Protein AF-A0AAW2THN7-F1 (afdb_monomer)

Organism: Sesamum radiatum (NCBI:txid300843)

Secondary structure (DSSP, 8-state):
------EEEE---SSTTSHHHHHHHHHHHHHTT-EEEEEE-TTTGGGGHHHHHH-TTTEEEEE-PPP--TTS--TT-----PPP-----

Structure (mmCIF, N/CA/C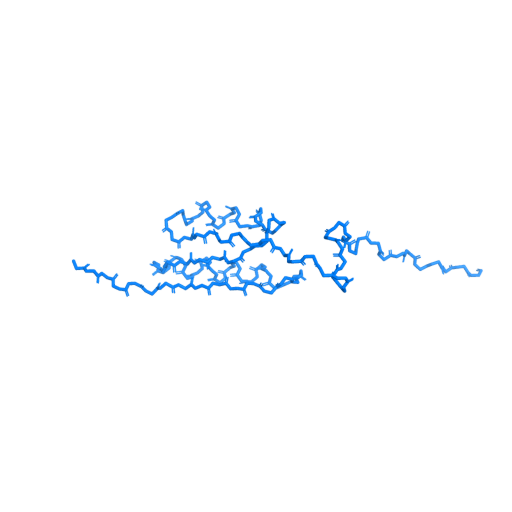/O backbone):
data_AF-A0AAW2THN7-F1
#
_entry.id   AF-A0AAW2THN7-F1
#
loop_
_atom_site.group_PDB
_atom_site.id
_atom_site.type_symbol
_atom_site.label_atom_id
_atom_site.label_alt_id
_atom_site.label_comp_id
_atom_site.label_asym_id
_atom_site.label_entity_id
_atom_site.label_seq_id
_atom_site.pdbx_PDB_ins_code
_atom_site.Cartn_x
_atom_site.Cartn_y
_atom_site.Cartn_z
_atom_site.occupancy
_atom_site.B_iso_or_equiv
_atom_site.auth_seq_id
_atom_site.auth_comp_id
_atom_site.auth_asym_id
_atom_site.auth_atom_id
_atom_site.pdbx_PDB_model_num
ATOM 1 N N . MET A 1 1 ? -17.413 -2.542 22.183 1.00 40.44 1 MET A N 1
ATOM 2 C CA . MET A 1 1 ? -18.075 -2.176 20.917 1.00 40.44 1 MET A CA 1
ATOM 3 C C . MET A 1 1 ? -17.087 -2.504 19.825 1.00 40.44 1 MET A C 1
ATOM 5 O O . MET A 1 1 ? -16.033 -1.886 19.793 1.00 40.44 1 MET A O 1
ATOM 9 N N . SER A 1 2 ? -17.331 -3.562 19.061 1.00 46.88 2 SER A N 1
ATOM 10 C CA . SER A 1 2 ? -16.424 -3.964 17.989 1.00 46.88 2 SER A CA 1
ATOM 11 C C . SER A 1 2 ? -16.572 -2.940 16.871 1.00 46.88 2 SER A C 1
ATOM 13 O O . SER A 1 2 ? -17.539 -3.005 16.115 1.00 46.88 2 SER A O 1
ATOM 15 N N . GLU A 1 3 ? -15.685 -1.946 16.809 1.00 52.84 3 GLU A N 1
ATOM 16 C CA . GLU A 1 3 ? -15.570 -1.153 15.592 1.00 52.84 3 GLU A CA 1
ATOM 17 C C . GLU A 1 3 ? -15.156 -2.116 14.485 1.00 52.84 3 GLU A C 1
ATOM 19 O O . GLU A 1 3 ? -14.035 -2.622 14.458 1.00 52.84 3 GLU A O 1
ATOM 24 N N . SER A 1 4 ? -16.093 -2.418 13.589 1.00 62.78 4 SER A N 1
ATOM 25 C CA . SER A 1 4 ? -15.795 -3.056 12.313 1.00 62.78 4 SER A CA 1
ATOM 26 C C . SER A 1 4 ? -15.075 -2.027 11.438 1.00 62.78 4 SER A C 1
ATOM 28 O O . SER A 1 4 ? -15.640 -1.518 10.472 1.00 62.78 4 SER A O 1
ATOM 30 N N . GLY A 1 5 ? -13.855 -1.657 11.832 1.00 75.19 5 GLY A N 1
ATOM 31 C CA . GLY A 1 5 ? -12.992 -0.760 11.078 1.00 75.19 5 GLY A CA 1
ATOM 32 C C . GLY A 1 5 ? -12.702 -1.359 9.705 1.00 75.19 5 GLY A C 1
ATOM 33 O O . GLY A 1 5 ? -12.504 -2.569 9.570 1.00 75.19 5 GLY A O 1
ATOM 34 N N . ALA A 1 6 ? -12.717 -0.527 8.665 1.00 86.81 6 ALA A N 1
ATOM 35 C CA . ALA A 1 6 ? -12.410 -0.992 7.322 1.00 86.81 6 ALA A CA 1
ATOM 36 C C . ALA A 1 6 ? -10.943 -1.446 7.249 1.00 86.81 6 ALA A C 1
ATOM 38 O O . ALA A 1 6 ? -10.029 -0.699 7.608 1.00 86.81 6 ALA A O 1
ATOM 39 N N . HIS A 1 7 ? -10.737 -2.674 6.771 1.00 91.31 7 HIS A N 1
ATOM 40 C CA . HIS A 1 7 ? -9.418 -3.255 6.557 1.00 91.31 7 HIS A CA 1
ATOM 41 C C . HIS A 1 7 ? -9.114 -3.319 5.059 1.00 91.31 7 HIS A C 1
ATOM 43 O O . HIS A 1 7 ? -9.841 -3.956 4.296 1.00 91.31 7 HIS A O 1
ATOM 49 N N . ILE A 1 8 ? -8.037 -2.665 4.630 1.00 93.19 8 ILE A N 1
ATOM 50 C CA . ILE A 1 8 ? -7.709 -2.483 3.212 1.00 93.19 8 ILE A CA 1
ATOM 51 C C . ILE A 1 8 ? -6.503 -3.344 2.843 1.00 93.19 8 ILE A C 1
ATOM 53 O O . ILE A 1 8 ? -5.458 -3.267 3.482 1.00 93.19 8 ILE A O 1
ATOM 57 N N . LEU A 1 9 ? -6.624 -4.140 1.780 1.00 93.19 9 LEU A N 1
ATOM 58 C CA . LEU A 1 9 ? -5.492 -4.827 1.159 1.00 93.19 9 LEU A CA 1
ATOM 59 C C . LEU A 1 9 ? -5.000 -4.016 -0.042 1.00 93.19 9 LEU A C 1
ATOM 61 O O . LEU A 1 9 ? -5.760 -3.748 -0.970 1.00 93.19 9 LEU A O 1
ATOM 65 N N . ILE A 1 10 ? -3.722 -3.657 -0.038 1.00 91.25 10 ILE A N 1
ATOM 66 C CA . ILE A 1 10 ? -3.067 -2.921 -1.115 1.00 91.25 10 ILE A CA 1
ATOM 67 C C . ILE A 1 10 ? -2.167 -3.879 -1.891 1.00 91.25 10 ILE A C 1
ATOM 69 O O . ILE A 1 10 ? -1.249 -4.475 -1.328 1.00 91.25 10 ILE A O 1
ATOM 73 N N . PHE A 1 11 ? -2.424 -4.003 -3.194 1.00 87.88 11 PHE A N 1
ATOM 74 C CA . PHE A 1 11 ? -1.637 -4.817 -4.118 1.00 87.88 11 PHE A CA 1
ATOM 75 C C . PHE A 1 11 ? -0.868 -3.914 -5.099 1.00 87.88 11 PHE A C 1
ATOM 77 O O . PHE A 1 11 ? -1.427 -3.479 -6.108 1.00 87.88 11 PHE A O 1
ATOM 84 N N . PRO A 1 12 ? 0.399 -3.582 -4.806 1.00 80.06 12 PRO A N 1
ATOM 85 C CA . PRO A 1 12 ? 1.236 -2.818 -5.714 1.00 80.06 12 PRO A CA 1
ATOM 86 C C . PRO A 1 12 ? 1.567 -3.581 -7.000 1.00 80.06 12 PRO A C 1
ATOM 88 O O . PRO A 1 12 ? 2.010 -4.729 -6.957 1.00 80.06 12 PRO A O 1
ATOM 91 N N . TYR A 1 13 ? 1.471 -2.902 -8.147 1.00 75.25 13 TYR A N 1
ATOM 92 C CA . TYR A 1 13 ? 2.026 -3.421 -9.397 1.00 75.25 13 TYR A CA 1
ATOM 93 C C . TYR A 1 13 ? 3.568 -3.368 -9.366 1.00 75.25 13 TYR A C 1
ATOM 95 O O . TYR A 1 13 ? 4.124 -2.306 -9.071 1.00 75.25 13 TYR A O 1
ATOM 103 N N . PRO A 1 14 ? 4.286 -4.466 -9.676 1.00 64.94 14 PRO A N 1
ATOM 104 C CA . PRO A 1 14 ? 5.740 -4.554 -9.550 1.00 64.94 14 PRO A CA 1
ATOM 105 C C . PRO A 1 14 ? 6.476 -3.856 -10.711 1.00 64.94 14 PRO A C 1
ATOM 107 O O . PRO A 1 14 ? 7.279 -4.469 -11.407 1.00 64.94 14 PRO A O 1
ATOM 110 N N . ALA A 1 15 ? 6.225 -2.561 -10.916 1.00 66.75 15 ALA A N 1
ATOM 111 C CA . ALA A 1 15 ? 6.986 -1.713 -11.828 1.00 66.75 15 ALA A CA 1
ATOM 112 C C . ALA A 1 15 ? 7.489 -0.450 -11.119 1.00 66.75 15 ALA A C 1
ATOM 114 O O . ALA A 1 15 ? 6.804 0.166 -10.295 1.00 66.75 15 ALA A O 1
ATOM 115 N N . GLN A 1 16 ? 8.723 -0.076 -11.448 1.00 57.78 16 GLN A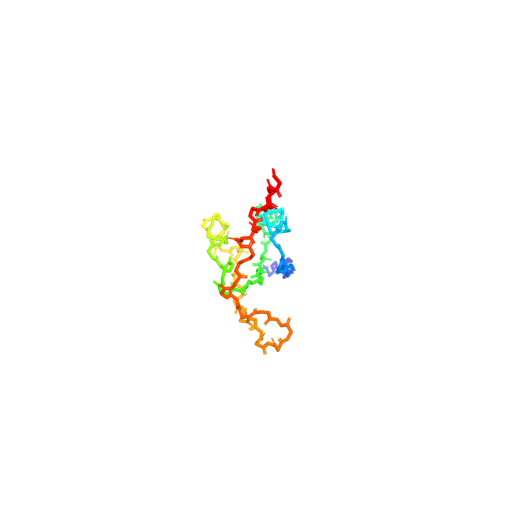 N 1
ATOM 116 C CA . GLN A 1 16 ? 9.430 1.049 -10.853 1.00 57.78 16 GLN A CA 1
ATOM 117 C C . GLN A 1 16 ? 8.799 2.358 -11.362 1.00 57.78 16 GLN A C 1
ATOM 119 O O . GLN A 1 16 ? 8.922 2.697 -12.532 1.00 57.78 16 GLN A O 1
ATOM 124 N N . GLY A 1 17 ? 8.050 3.045 -10.496 1.00 66.69 17 GLY A N 1
ATOM 125 C CA . GLY A 1 17 ? 7.319 4.281 -10.824 1.00 66.69 17 GLY A CA 1
ATOM 126 C C . GLY A 1 17 ? 5.949 4.387 -10.146 1.00 66.69 17 GLY A C 1
ATOM 127 O O . GLY A 1 17 ? 5.541 5.474 -9.756 1.00 66.69 17 GLY A O 1
ATOM 128 N N . HIS A 1 18 ? 5.278 3.258 -9.899 1.00 65.06 18 HIS A N 1
ATOM 129 C CA . HIS A 1 18 ? 3.950 3.238 -9.261 1.00 65.06 18 HIS A CA 1
ATOM 130 C C . HIS A 1 18 ? 3.990 3.027 -7.741 1.00 65.06 18 HIS A C 1
ATOM 132 O O . HIS A 1 18 ? 2.969 3.166 -7.073 1.00 65.06 18 HIS A O 1
ATOM 138 N N . MET A 1 19 ? 5.157 2.687 -7.184 1.00 72.81 19 MET A N 1
ATOM 139 C CA . MET A 1 19 ? 5.297 2.366 -5.758 1.00 72.81 19 MET A CA 1
ATOM 140 C C . MET A 1 19 ? 5.214 3.593 -4.869 1.00 72.81 19 MET A C 1
ATOM 142 O O . MET A 1 19 ? 4.392 3.618 -3.967 1.00 72.81 19 MET A O 1
ATOM 146 N N . ILE A 1 20 ? 6.011 4.623 -5.145 1.00 80.75 20 ILE A N 1
ATOM 147 C CA . ILE A 1 20 ? 6.074 5.837 -4.320 1.00 80.75 20 ILE A CA 1
ATOM 148 C C . ILE A 1 20 ? 4.686 6.478 -4.109 1.00 80.75 20 ILE A C 1
ATOM 150 O O . ILE A 1 20 ? 4.288 6.599 -2.953 1.00 80.75 20 ILE A O 1
ATOM 154 N N . PRO A 1 21 ? 3.889 6.785 -5.157 1.00 84.44 21 PRO A N 1
ATOM 155 C CA . PRO A 1 21 ? 2.572 7.396 -4.949 1.00 84.44 21 PRO A CA 1
ATOM 156 C C . PRO A 1 21 ? 1.602 6.484 -4.184 1.00 84.44 21 PRO A C 1
ATOM 158 O O . PRO A 1 21 ? 0.735 6.965 -3.455 1.00 84.44 21 PRO A O 1
ATOM 161 N N . LEU A 1 22 ? 1.749 5.161 -4.309 1.00 86.50 22 LEU A N 1
ATOM 162 C CA . LEU A 1 22 ? 0.947 4.209 -3.546 1.00 86.50 22 LEU A CA 1
ATOM 163 C C . LEU A 1 22 ? 1.323 4.212 -2.059 1.00 86.50 22 LEU A C 1
ATOM 165 O O . LEU A 1 22 ? 0.442 4.086 -1.210 1.00 86.50 22 LEU A O 1
ATOM 169 N N . LEU A 1 23 ? 2.607 4.373 -1.731 1.00 86.75 23 LEU A N 1
ATOM 170 C CA . LEU A 1 23 ? 3.063 4.500 -0.347 1.00 86.75 23 LEU A CA 1
ATOM 171 C C . LEU A 1 23 ? 2.534 5.791 0.292 1.00 86.75 23 LEU A C 1
ATOM 173 O O . LEU A 1 23 ? 2.024 5.743 1.411 1.00 86.75 23 LEU A O 1
ATOM 177 N N . ASP A 1 24 ? 2.549 6.906 -0.440 1.00 89.19 24 ASP A N 1
ATOM 178 C CA . ASP A 1 24 ? 1.979 8.177 0.028 1.00 89.19 24 ASP A CA 1
ATOM 179 C C . ASP A 1 24 ? 0.466 8.069 0.257 1.00 89.19 24 ASP A C 1
ATOM 181 O O . ASP A 1 24 ? -0.061 8.508 1.281 1.00 89.19 24 ASP A O 1
ATOM 185 N N . PHE A 1 25 ? -0.249 7.412 -0.659 1.00 90.62 25 PHE A N 1
ATOM 186 C CA . PHE A 1 25 ? -1.670 7.124 -0.482 1.00 90.62 25 PHE A CA 1
ATOM 187 C C . PHE A 1 25 ? -1.925 6.247 0.752 1.00 90.62 25 PHE A C 1
ATOM 189 O O . PHE A 1 25 ? -2.823 6.522 1.548 1.00 90.62 25 PHE A O 1
ATOM 196 N N . THR A 1 26 ? -1.094 5.226 0.956 1.00 90.81 26 THR A N 1
ATOM 197 C CA . THR A 1 26 ? -1.193 4.329 2.111 1.00 90.81 26 THR A CA 1
ATOM 198 C C . THR A 1 26 ? -0.965 5.071 3.428 1.00 90.81 26 THR A C 1
ATOM 200 O O . THR A 1 26 ? -1.694 4.843 4.392 1.00 90.81 26 THR A O 1
ATOM 203 N N . HIS A 1 27 ? -0.007 6.002 3.460 1.00 91.62 27 HIS A N 1
ATOM 204 C CA . HIS A 1 27 ? 0.230 6.879 4.607 1.00 91.62 27 HIS A CA 1
ATOM 205 C C . HIS A 1 27 ? -1.036 7.668 4.970 1.00 91.62 27 HIS A C 1
ATOM 207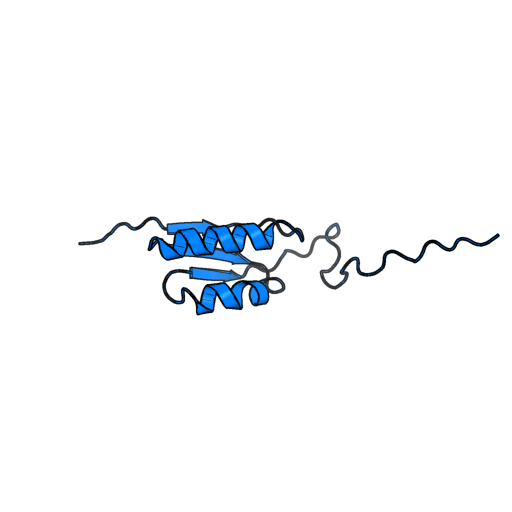 O O . HIS A 1 27 ? -1.449 7.672 6.127 1.00 91.62 27 HIS A O 1
ATOM 213 N N . GLN A 1 28 ? -1.685 8.288 3.980 1.00 93.38 28 GLN A N 1
ATOM 214 C CA . GLN A 1 28 ? -2.900 9.082 4.193 1.00 93.38 28 GLN A CA 1
ATOM 215 C C . GLN A 1 28 ? -4.078 8.243 4.707 1.00 93.38 28 GLN A C 1
ATOM 217 O O . GLN A 1 28 ? -4.867 8.720 5.521 1.00 93.38 28 GLN A O 1
ATOM 222 N N . LEU A 1 29 ? -4.207 6.994 4.253 1.00 91.75 29 LEU A N 1
ATOM 223 C CA . LEU A 1 29 ? -5.234 6.078 4.751 1.00 91.75 29 LEU A CA 1
ATOM 224 C C . LEU A 1 29 ? -4.961 5.648 6.198 1.00 91.75 29 LEU A C 1
ATOM 226 O O . LEU A 1 29 ? -5.876 5.667 7.022 1.00 91.75 29 LEU A O 1
ATOM 230 N N . ALA A 1 30 ? -3.712 5.308 6.521 1.00 90.75 30 ALA A N 1
ATOM 231 C CA . ALA A 1 30 ? -3.323 4.909 7.871 1.00 90.75 30 ALA A CA 1
ATOM 232 C C . ALA A 1 30 ? -3.495 6.061 8.876 1.00 90.75 30 ALA A C 1
ATOM 234 O O . ALA A 1 30 ? -4.008 5.846 9.973 1.00 90.75 30 ALA A O 1
ATOM 235 N N . ALA A 1 31 ? -3.186 7.297 8.469 1.00 90.62 31 ALA A N 1
ATOM 236 C CA . ALA A 1 31 ? -3.395 8.499 9.278 1.00 90.62 31 ALA A CA 1
ATOM 237 C C . ALA A 1 31 ? -4.875 8.756 9.629 1.00 90.62 31 ALA A C 1
ATOM 239 O O . ALA A 1 31 ? -5.171 9.452 10.598 1.00 90.62 31 ALA A O 1
ATOM 240 N N . ARG A 1 32 ? -5.820 8.179 8.873 1.00 90.25 32 ARG A N 1
ATOM 241 C CA . ARG A 1 32 ? -7.266 8.237 9.154 1.00 90.25 32 ARG A CA 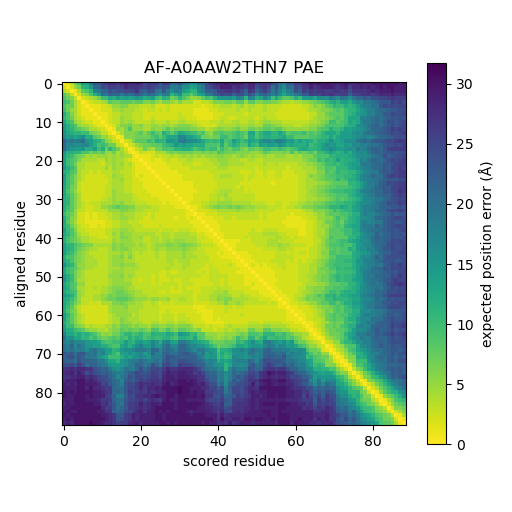1
ATOM 242 C C . ARG A 1 32 ? -7.756 7.109 10.070 1.00 90.25 32 ARG A C 1
ATOM 244 O O . ARG A 1 32 ? -8.959 6.978 10.265 1.00 90.25 32 ARG A O 1
ATOM 251 N N . GLY A 1 33 ? -6.848 6.297 10.615 1.00 88.19 33 GLY A N 1
ATOM 252 C CA . GLY A 1 33 ? -7.173 5.203 11.533 1.00 88.19 33 GLY A CA 1
ATOM 253 C C . GLY A 1 33 ? -7.577 3.896 10.848 1.00 88.19 33 GLY A C 1
ATOM 254 O O . GLY A 1 33 ? -8.105 3.004 11.505 1.00 88.19 33 GLY A O 1
ATOM 255 N N . LEU A 1 34 ? -7.340 3.758 9.540 1.00 91.00 34 LEU A N 1
ATOM 256 C CA . LEU A 1 34 ? -7.645 2.528 8.808 1.00 91.00 34 LEU A CA 1
ATOM 257 C C . LEU A 1 34 ? -6.549 1.481 9.004 1.00 91.00 34 LEU A C 1
ATOM 259 O O . LEU A 1 34 ? -5.361 1.806 9.035 1.00 91.00 34 LEU A O 1
ATOM 263 N N . THR A 1 35 ? -6.948 0.212 9.083 1.00 92.69 35 THR A N 1
ATOM 264 C CA . THR A 1 35 ? -6.003 -0.909 9.101 1.00 92.69 35 THR A CA 1
ATOM 265 C C . THR A 1 35 ? -5.709 -1.353 7.675 1.00 92.69 35 THR A C 1
ATOM 267 O O . THR A 1 35 ? -6.612 -1.492 6.850 1.00 92.69 35 THR A O 1
ATOM 270 N N . ILE A 1 36 ? -4.435 -1.551 7.362 1.00 94.44 36 ILE A N 1
ATOM 271 C CA . ILE A 1 36 ? -3.961 -1.761 6.002 1.00 94.44 36 ILE A CA 1
ATOM 272 C C . ILE A 1 36 ? -2.978 -2.921 5.978 1.00 94.44 36 ILE A C 1
ATOM 274 O O . ILE A 1 36 ? -2.051 -2.996 6.782 1.00 94.44 36 ILE A O 1
ATOM 278 N N . THR A 1 37 ? -3.140 -3.800 4.997 1.00 94.25 37 THR A N 1
ATOM 279 C CA . THR A 1 37 ? -2.131 -4.786 4.625 1.00 94.25 37 THR A CA 1
ATOM 280 C C . THR A 1 37 ? -1.557 -4.431 3.262 1.00 94.25 37 THR A C 1
ATOM 282 O O . THR A 1 37 ? -2.310 -4.259 2.308 1.00 94.25 37 THR A O 1
ATOM 285 N N . ILE A 1 38 ? -0.234 -4.323 3.147 1.00 92.12 38 ILE A N 1
ATOM 286 C CA . ILE A 1 38 ? 0.438 -4.030 1.874 1.00 92.12 38 ILE A CA 1
ATOM 287 C C . ILE A 1 38 ? 1.133 -5.293 1.394 1.00 92.12 38 ILE A C 1
ATOM 289 O O . ILE A 1 38 ? 2.021 -5.811 2.074 1.00 92.12 38 ILE A O 1
ATOM 293 N N . LEU A 1 39 ? 0.764 -5.770 0.209 1.00 90.81 39 LEU A N 1
ATOM 294 C CA . LEU A 1 39 ? 1.474 -6.869 -0.417 1.00 90.81 39 LEU A CA 1
ATOM 295 C C . LEU A 1 39 ? 2.814 -6.388 -0.968 1.00 90.81 39 LEU A C 1
ATOM 297 O O . LEU A 1 39 ? 2.859 -5.417 -1.709 1.00 90.81 39 LEU A O 1
ATOM 301 N N . VAL A 1 40 ? 3.907 -7.083 -0.671 1.00 88.56 40 VAL A N 1
ATOM 302 C CA . VAL A 1 40 ? 5.219 -6.774 -1.250 1.00 88.56 40 VAL A CA 1
ATOM 303 C C . VAL A 1 40 ? 6.016 -8.024 -1.564 1.00 88.56 40 VAL A C 1
ATOM 305 O O . VAL A 1 40 ? 5.838 -9.079 -0.962 1.00 88.56 40 VAL A O 1
ATOM 308 N N . THR A 1 41 ? 6.950 -7.893 -2.499 1.00 86.62 41 THR A N 1
ATOM 309 C CA . THR A 1 41 ? 7.986 -8.905 -2.710 1.00 86.62 41 THR A CA 1
ATOM 310 C C . THR A 1 41 ? 9.135 -8.698 -1.717 1.00 86.62 41 THR A C 1
ATOM 312 O O . THR A 1 41 ? 9.356 -7.567 -1.271 1.00 86.62 41 THR A O 1
ATOM 315 N N . PRO A 1 42 ? 9.941 -9.736 -1.413 1.00 85.38 42 PRO A N 1
ATOM 316 C CA . PRO A 1 42 ? 11.104 -9.598 -0.530 1.00 85.38 42 PRO A CA 1
ATOM 317 C C . PRO A 1 42 ? 12.071 -8.478 -0.944 1.00 85.38 42 PRO A C 1
ATOM 319 O O . PRO A 1 42 ? 12.696 -7.850 -0.098 1.00 85.38 42 PRO A O 1
ATOM 322 N N . LYS A 1 43 ? 12.166 -8.189 -2.249 1.00 82.69 43 LYS A N 1
ATOM 323 C CA . LYS A 1 43 ? 13.025 -7.127 -2.795 1.00 82.69 43 LYS A CA 1
ATOM 324 C C . LYS A 1 43 ? 12.505 -5.720 -2.533 1.00 82.69 43 LYS A C 1
ATOM 326 O O . LYS A 1 43 ? 13.302 -4.803 -2.381 1.00 82.69 43 LYS A O 1
ATOM 331 N N . ASN A 1 44 ? 11.186 -5.561 -2.480 1.00 82.25 44 ASN A N 1
ATOM 332 C CA . ASN A 1 44 ? 10.538 -4.267 -2.291 1.00 82.25 44 ASN A CA 1
ATOM 333 C C . ASN A 1 44 ? 10.218 -3.992 -0.816 1.00 82.25 44 ASN A C 1
ATOM 335 O O . ASN A 1 44 ? 9.883 -2.863 -0.474 1.00 82.25 44 ASN A O 1
ATOM 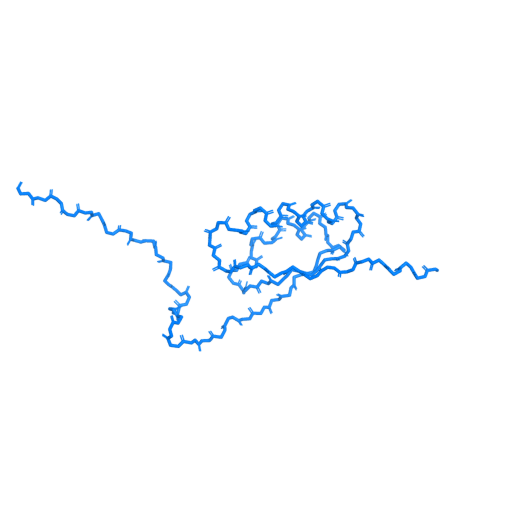339 N N . LEU A 1 45 ? 10.354 -4.991 0.065 1.00 86.56 45 LEU A N 1
ATOM 340 C CA . LEU A 1 45 ? 10.115 -4.854 1.501 1.00 86.56 45 LEU A CA 1
ATOM 341 C C . LEU A 1 45 ? 10.889 -3.686 2.152 1.00 86.56 45 LEU A C 1
ATOM 343 O O . LEU A 1 45 ? 10.261 -2.944 2.908 1.00 86.56 45 LEU A O 1
ATOM 347 N N . PRO A 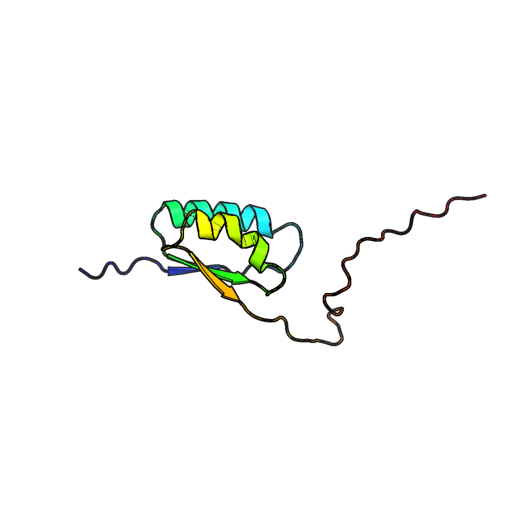1 46 ? 12.181 -3.430 1.843 1.00 88.88 46 PRO A N 1
ATOM 348 C CA . PRO A 1 46 ? 12.905 -2.300 2.432 1.00 88.88 46 PRO A CA 1
ATOM 349 C C . PRO A 1 46 ? 12.279 -0.930 2.131 1.00 88.88 46 PRO A C 1
ATOM 351 O O . PRO A 1 46 ? 12.435 -0.007 2.930 1.00 88.88 46 PRO A O 1
ATOM 354 N N . LEU A 1 47 ? 11.527 -0.798 1.029 1.00 85.62 47 LEU A N 1
ATOM 355 C CA . LEU A 1 47 ? 10.831 0.443 0.668 1.00 85.62 47 LEU A CA 1
ATOM 356 C C . LEU A 1 47 ? 9.688 0.778 1.636 1.00 85.62 47 LEU A C 1
ATOM 358 O O . LEU A 1 47 ? 9.320 1.942 1.756 1.00 85.62 47 LEU A O 1
ATOM 362 N N . LEU A 1 48 ? 9.140 -0.215 2.346 1.00 87.94 48 LEU A N 1
ATOM 363 C CA . LEU A 1 48 ? 8.074 -0.001 3.327 1.00 87.94 48 LEU A CA 1
ATOM 364 C C . LEU A 1 48 ? 8.581 0.485 4.687 1.00 87.94 48 LEU A C 1
ATOM 366 O O . LEU A 1 48 ? 7.770 0.920 5.502 1.00 87.94 48 LEU A O 1
ATOM 370 N N . SER A 1 49 ? 9.890 0.433 4.951 1.00 89.62 49 SER A N 1
ATOM 371 C CA . SER A 1 49 ? 10.462 0.762 6.268 1.00 89.62 49 SER A CA 1
ATOM 372 C C . SER A 1 49 ? 9.979 2.109 6.840 1.00 89.62 49 SER A C 1
ATOM 374 O O . SER A 1 49 ? 9.595 2.141 8.011 1.00 89.62 49 SER A O 1
ATOM 376 N N . PRO A 1 50 ? 9.908 3.209 6.055 1.00 89.81 50 PRO A N 1
ATOM 377 C CA . PRO A 1 50 ? 9.408 4.492 6.557 1.00 89.81 50 PRO A CA 1
ATOM 378 C C . PRO A 1 50 ? 7.931 4.440 6.976 1.00 89.81 50 PRO A C 1
ATOM 380 O O . PRO A 1 50 ? 7.544 5.007 7.998 1.00 89.81 50 PRO A O 1
ATOM 383 N N . LEU A 1 51 ? 7.101 3.725 6.211 1.00 88.44 51 LEU A N 1
ATOM 384 C CA . LEU A 1 51 ? 5.671 3.569 6.484 1.00 88.44 51 LEU A CA 1
ATOM 385 C C . LEU A 1 51 ? 5.414 2.740 7.739 1.00 88.44 51 LEU A C 1
ATOM 387 O O . LEU A 1 51 ? 4.595 3.133 8.565 1.00 88.44 51 LEU A O 1
ATOM 391 N N . LEU A 1 52 ? 6.131 1.625 7.886 1.00 90.88 52 LEU A N 1
ATOM 392 C CA . LEU A 1 52 ? 6.015 0.742 9.048 1.00 90.88 52 LEU A CA 1
ATOM 393 C C . LEU A 1 52 ? 6.475 1.437 10.334 1.00 90.88 52 LEU A C 1
ATOM 395 O O . LEU A 1 52 ? 5.863 1.250 11.378 1.00 90.88 52 LEU A O 1
ATOM 399 N N . SER A 1 53 ? 7.510 2.277 10.245 1.00 91.75 53 SER A N 1
ATOM 400 C CA . SER A 1 53 ? 7.973 3.098 11.370 1.00 91.75 53 SER A CA 1
ATOM 401 C C . SER A 1 53 ? 6.935 4.148 11.783 1.00 91.75 53 SER A C 1
ATOM 403 O O . SER A 1 53 ? 6.723 4.389 12.969 1.00 91.75 53 SER A O 1
ATOM 405 N N . THR A 1 54 ? 6.243 4.745 10.808 1.00 92.56 54 THR A N 1
ATOM 406 C CA . THR A 1 54 ? 5.246 5.796 11.065 1.00 92.56 54 THR A CA 1
ATOM 407 C C . THR A 1 54 ? 3.925 5.231 11.602 1.00 92.56 54 THR A C 1
ATOM 409 O O . THR A 1 54 ? 3.273 5.869 12.424 1.00 92.56 54 THR A O 1
ATOM 412 N N . HIS A 1 55 ? 3.522 4.036 11.159 1.00 91.56 55 HIS A N 1
ATOM 413 C CA . HIS A 1 55 ? 2.226 3.433 11.489 1.00 91.56 55 HIS A CA 1
ATOM 414 C C . HIS A 1 55 ? 2.353 1.959 11.928 1.00 91.56 55 HIS A C 1
ATOM 416 O O . HIS A 1 55 ? 1.809 1.068 11.264 1.00 91.56 55 HIS A O 1
ATOM 422 N N . PRO A 1 56 ? 3.018 1.673 13.063 1.00 88.12 56 PRO A N 1
ATOM 423 C CA . PRO A 1 56 ? 3.369 0.308 13.472 1.00 88.12 56 PRO A CA 1
ATOM 424 C C . PRO A 1 56 ? 2.164 -0.587 13.794 1.00 88.12 56 PRO A C 1
ATOM 426 O O . PRO A 1 56 ? 2.268 -1.808 13.722 1.00 88.12 56 PRO A O 1
ATOM 429 N N . HIS A 1 57 ? 1.020 0.001 14.153 1.00 88.19 57 HIS A N 1
ATOM 430 C CA . HIS A 1 57 ? -0.192 -0.738 14.531 1.00 88.19 57 HIS A CA 1
ATOM 431 C C . HIS A 1 57 ? -1.270 -0.753 13.443 1.00 88.19 57 HIS A C 1
ATOM 433 O O . HIS A 1 57 ? -2.228 -1.516 13.542 1.00 88.19 57 HIS A O 1
ATOM 439 N N . SER A 1 58 ? -1.121 0.076 12.408 1.00 90.25 58 SER A N 1
ATOM 440 C CA . SER A 1 58 ? -2.121 0.222 11.345 1.00 90.25 58 SER A CA 1
ATOM 441 C C . SER A 1 58 ? -1.690 -0.440 10.044 1.00 90.25 58 SER A C 1
ATOM 443 O O . SER A 1 58 ? -2.555 -0.779 9.245 1.00 90.25 58 SER A O 1
ATOM 445 N N . ILE A 1 59 ? -0.386 -0.639 9.813 1.00 93.25 59 ILE A N 1
ATOM 446 C CA . ILE A 1 59 ? 0.136 -1.180 8.554 1.00 93.25 59 ILE A CA 1
ATOM 447 C C . ILE A 1 59 ? 0.863 -2.500 8.796 1.00 93.25 59 ILE A C 1
ATOM 449 O O . ILE A 1 59 ? 1.838 -2.558 9.538 1.00 93.25 59 ILE A O 1
ATOM 453 N N . THR A 1 60 ? 0.429 -3.548 8.095 1.00 94.25 60 THR A N 1
ATOM 454 C CA . THR A 1 60 ? 1.063 -4.872 8.117 1.00 94.25 60 THR A CA 1
ATOM 455 C C . THR A 1 60 ? 1.594 -5.236 6.725 1.00 94.25 60 THR A C 1
ATOM 457 O O . THR A 1 60 ? 0.842 -5.193 5.750 1.00 94.25 60 THR A O 1
ATOM 460 N N . PRO A 1 61 ? 2.878 -5.600 6.5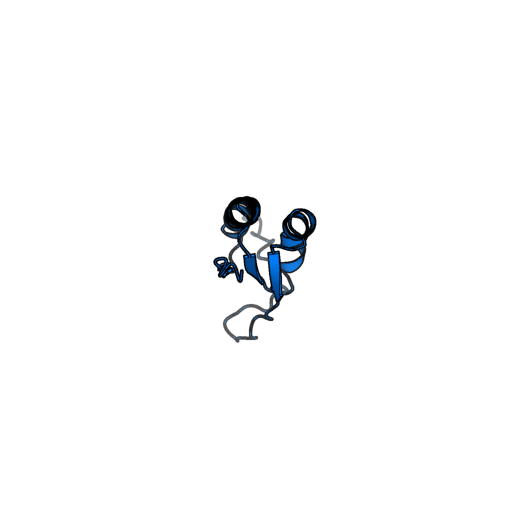69 1.00 92.88 61 PRO A N 1
ATOM 461 C CA . PRO A 1 61 ? 3.392 -6.073 5.291 1.00 92.88 61 PRO A CA 1
ATOM 462 C C . PRO A 1 61 ? 3.048 -7.556 5.089 1.00 92.88 61 PRO A C 1
ATOM 464 O O . PRO A 1 61 ? 3.290 -8.385 5.964 1.00 92.88 61 PRO A O 1
ATOM 467 N N . LEU A 1 62 ? 2.545 -7.907 3.907 1.00 93.31 62 LEU A N 1
ATOM 468 C CA . LEU A 1 62 ? 2.369 -9.291 3.471 1.00 93.31 62 LEU A CA 1
ATOM 469 C C . LEU A 1 62 ? 3.411 -9.608 2.398 1.00 93.31 62 LEU A C 1
ATOM 471 O O . LEU A 1 62 ? 3.314 -9.155 1.257 1.00 93.31 62 LEU A O 1
ATOM 475 N N . VAL A 1 63 ? 4.436 -10.369 2.781 1.00 91.19 63 VAL A N 1
ATOM 476 C CA . VAL A 1 63 ? 5.556 -10.698 1.894 1.00 91.19 63 VAL A CA 1
ATOM 477 C C . VAL A 1 63 ? 5.220 -11.937 1.072 1.00 91.19 63 VAL A C 1
ATOM 479 O O . VAL A 1 63 ? 5.103 -13.029 1.624 1.00 91.19 63 VAL A O 1
ATOM 482 N N . LEU A 1 64 ? 5.116 -11.782 -0.249 1.00 87.44 64 LEU A N 1
ATOM 483 C CA . LEU A 1 64 ? 4.946 -12.898 -1.179 1.00 87.44 64 LEU A CA 1
ATOM 484 C C . LEU A 1 64 ? 6.131 -12.991 -2.151 1.00 87.44 64 LEU A C 1
ATOM 486 O O . LEU A 1 64 ? 6.451 -12.014 -2.838 1.00 87.44 64 LEU A O 1
ATOM 490 N N . PRO A 1 65 ? 6.807 -14.151 -2.233 1.00 81.50 65 PRO A N 1
ATOM 491 C CA . PRO A 1 65 ? 7.832 -14.374 -3.240 1.00 81.50 65 PRO A CA 1
ATOM 492 C C . PRO A 1 65 ? 7.198 -14.430 -4.635 1.00 81.50 65 PRO A C 1
ATOM 494 O O . PRO A 1 65 ? 6.147 -15.038 -4.833 1.00 81.50 65 PRO A O 1
ATOM 497 N N . LEU A 1 66 ? 7.846 -13.793 -5.613 1.00 75.12 66 LEU A N 1
ATOM 498 C CA . LEU A 1 66 ? 7.412 -13.861 -7.007 1.00 75.12 66 LEU A CA 1
ATOM 499 C C . LEU A 1 66 ? 7.687 -15.276 -7.556 1.00 75.12 66 LEU A C 1
ATOM 501 O O . LEU A 1 66 ? 8.795 -15.781 -7.344 1.00 75.12 66 LEU A O 1
ATOM 505 N N . PRO A 1 67 ? 6.735 -15.917 -8.259 1.00 74.12 67 PRO A N 1
ATOM 506 C CA . PRO A 1 67 ? 6.968 -17.223 -8.861 1.00 74.12 67 PRO A CA 1
ATOM 507 C C . PRO A 1 67 ? 8.064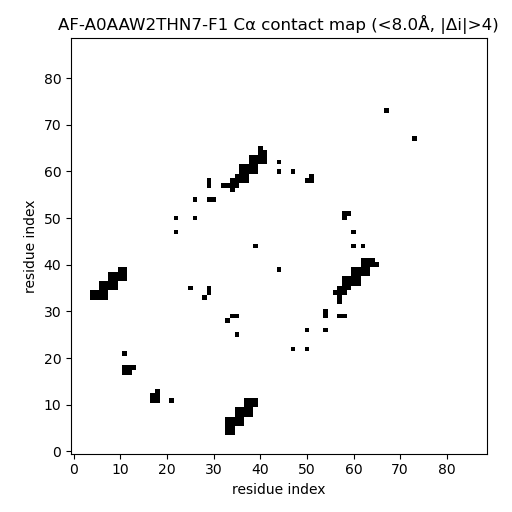 -17.135 -9.928 1.00 74.12 67 PRO A C 1
ATOM 509 O O . PRO A 1 67 ? 8.102 -16.202 -10.731 1.00 74.12 67 PRO A O 1
ATOM 512 N N . SER A 1 68 ? 8.969 -18.113 -9.938 1.00 63.50 68 SER A N 1
ATOM 513 C CA . SER A 1 68 ? 9.955 -18.261 -11.009 1.00 63.50 68 SER A CA 1
ATOM 514 C C . SER A 1 68 ? 9.231 -18.704 -12.280 1.00 63.50 68 SER A C 1
ATOM 516 O O . SER A 1 68 ? 8.709 -19.814 -12.330 1.00 63.50 68 SER A O 1
ATOM 518 N N . HIS A 1 69 ? 9.171 -17.834 -13.288 1.00 66.38 69 HIS A N 1
ATOM 519 C CA . HIS A 1 69 ? 8.567 -18.1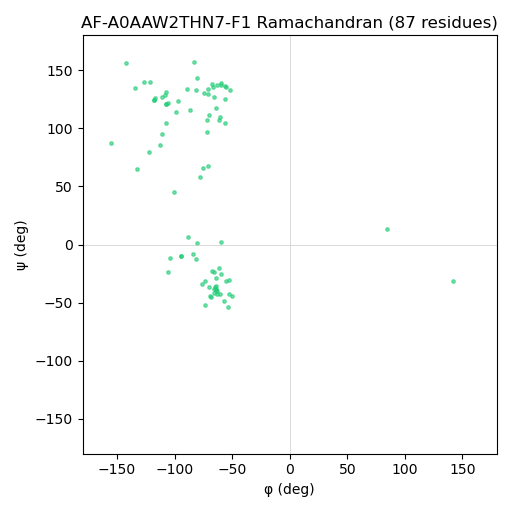32 -14.586 1.00 66.38 69 HIS A CA 1
ATOM 520 C C . HIS A 1 69 ? 9.621 -17.950 -15.685 1.00 66.38 69 HIS A C 1
ATOM 522 O O . HIS A 1 69 ? 10.384 -16.990 -15.596 1.00 66.38 69 HIS A O 1
ATOM 528 N N . PRO A 1 70 ? 9.681 -18.816 -16.713 1.00 67.38 70 PRO A N 1
ATOM 529 C CA . PRO A 1 70 ? 10.666 -18.708 -17.796 1.00 67.38 70 PRO A CA 1
ATOM 530 C C . PRO A 1 70 ? 10.652 -17.346 -18.513 1.00 67.38 70 PRO A C 1
ATOM 532 O O . PRO A 1 70 ? 11.710 -16.865 -18.909 1.00 67.38 70 PRO A O 1
ATOM 535 N N . ASP A 1 71 ? 9.490 -16.692 -18.602 1.00 67.62 71 ASP A N 1
ATOM 536 C CA . ASP A 1 71 ? 9.348 -15.352 -19.205 1.00 67.62 71 ASP A CA 1
ATOM 537 C C . ASP A 1 71 ? 9.653 -14.188 -18.246 1.00 67.62 71 ASP A C 1
ATOM 539 O O . ASP A 1 71 ? 9.703 -13.030 -18.662 1.00 67.62 71 ASP A O 1
ATOM 543 N N . ILE A 1 72 ? 9.838 -14.464 -16.951 1.00 62.12 72 ILE A N 1
ATOM 544 C CA . ILE A 1 72 ? 10.191 -13.449 -15.958 1.00 62.12 72 ILE A CA 1
ATOM 545 C C . ILE A 1 72 ? 11.701 -13.541 -15.748 1.00 62.12 72 ILE A C 1
ATOM 547 O O . ILE A 1 72 ? 12.179 -14.549 -15.218 1.00 62.12 72 ILE A O 1
ATOM 551 N N . PRO A 1 73 ? 12.479 -12.513 -16.132 1.00 60.09 73 PRO A N 1
ATOM 552 C CA . PRO A 1 73 ? 13.913 -12.548 -15.917 1.00 60.09 73 PRO A CA 1
ATOM 553 C C . PRO A 1 73 ? 14.187 -12.778 -14.425 1.00 60.09 73 PRO A C 1
ATOM 555 O O . PRO A 1 73 ? 13.527 -12.161 -13.577 1.00 60.09 73 PRO A O 1
ATOM 558 N N . PRO A 1 74 ? 15.146 -13.657 -14.073 1.00 56.75 74 PRO A N 1
ATOM 559 C CA . PRO A 1 74 ? 15.527 -13.852 -12.687 1.00 56.75 74 PRO A CA 1
ATOM 560 C C . PRO A 1 74 ? 15.841 -12.481 -12.105 1.00 56.75 74 PRO A C 1
ATOM 562 O O . PRO A 1 74 ? 16.534 -11.669 -12.720 1.00 56.75 74 PRO A O 1
ATOM 565 N N . ALA A 1 75 ? 15.291 -12.207 -10.926 1.00 54.91 75 ALA A N 1
ATOM 566 C CA . ALA A 1 75 ? 15.217 -10.869 -10.359 1.00 54.91 75 ALA A CA 1
ATOM 567 C C . ALA A 1 75 ? 16.591 -10.184 -10.129 1.00 54.91 75 ALA A C 1
ATOM 569 O O . ALA A 1 75 ? 16.636 -9.094 -9.567 1.00 54.91 75 ALA A O 1
ATOM 570 N N . SER A 1 76 ? 17.718 -10.804 -10.495 1.00 49.97 76 SER A N 1
ATOM 571 C CA . SER A 1 76 ? 19.073 -10.248 -10.449 1.00 49.97 76 SER A CA 1
ATOM 572 C C . SER A 1 76 ? 19.434 -9.324 -11.620 1.00 49.97 76 SER A C 1
ATOM 574 O O . SER A 1 76 ? 20.564 -8.848 -11.655 1.00 49.97 76 SER A O 1
ATOM 576 N N . ARG A 1 77 ? 18.535 -9.061 -12.576 1.00 40.03 77 ARG A N 1
ATOM 577 C CA . ARG A 1 77 ? 18.807 -8.122 -13.675 1.00 40.03 77 ARG A CA 1
ATOM 578 C C . ARG A 1 77 ? 17.922 -6.887 -13.560 1.00 40.03 77 ARG A C 1
ATOM 580 O O . ARG A 1 77 ? 16.855 -6.798 -14.156 1.00 40.03 77 ARG A O 1
ATOM 587 N N . THR A 1 78 ? 18.381 -5.917 -12.780 1.00 45.59 78 THR A N 1
ATOM 588 C CA . THR A 1 78 ? 18.029 -4.520 -13.038 1.00 45.59 78 THR A CA 1
ATOM 589 C C . THR A 1 78 ? 18.432 -4.197 -14.483 1.00 45.59 78 THR A C 1
ATOM 591 O O . THR A 1 78 ? 19.543 -4.555 -14.885 1.00 45.59 78 THR A O 1
ATOM 594 N N . PRO A 1 79 ? 17.606 -3.517 -15.293 1.00 41.31 79 PRO A N 1
ATOM 595 C CA . PRO A 1 79 ? 18.083 -2.901 -16.523 1.00 41.31 79 PRO A CA 1
ATOM 596 C C . PRO A 1 79 ? 18.872 -1.638 -16.152 1.00 41.31 79 PRO A C 1
ATOM 598 O O . PRO A 1 79 ? 18.462 -0.516 -16.413 1.00 41.31 79 PRO A O 1
ATOM 601 N N . SER A 1 80 ? 20.005 -1.817 -15.476 1.00 48.19 80 SER A N 1
ATOM 602 C CA . SER A 1 80 ? 20.962 -0.757 -15.171 1.00 48.19 80 SER A CA 1
ATOM 603 C C . SER A 1 80 ? 22.136 -0.822 -16.140 1.00 48.19 80 SER A C 1
ATOM 605 O O . SER A 1 80 ? 23.274 -0.768 -15.705 1.00 48.19 80 SER A O 1
ATOM 607 N N . THR A 1 81 ? 21.867 -0.987 -17.436 1.00 41.72 81 THR A N 1
ATOM 608 C CA . THR A 1 81 ? 22.807 -0.672 -18.520 1.00 41.72 81 THR A CA 1
ATOM 609 C C . THR A 1 81 ? 21.986 -0.403 -19.784 1.00 41.72 81 THR A C 1
ATOM 611 O O . THR A 1 81 ? 21.736 -1.306 -20.581 1.00 41.72 81 THR A O 1
ATOM 614 N N . PHE A 1 82 ? 21.543 0.836 -19.994 1.00 46.53 82 PHE A N 1
ATOM 615 C CA . PHE A 1 82 ? 21.507 1.301 -21.379 1.00 46.53 82 PHE A CA 1
ATOM 616 C C . PHE A 1 82 ? 22.974 1.310 -21.826 1.00 46.53 82 PHE A C 1
ATOM 618 O O . PHE A 1 82 ? 23.775 1.977 -21.163 1.00 46.53 82 PHE A O 1
ATOM 625 N N . PRO A 1 83 ? 23.382 0.515 -22.832 1.00 51.66 83 PRO A N 1
ATOM 626 C CA . PRO A 1 83 ? 24.725 0.663 -23.365 1.00 51.66 83 PRO A CA 1
ATOM 627 C C . PRO A 1 83 ? 24.845 2.101 -23.890 1.00 51.66 83 PRO A C 1
ATOM 629 O O . PRO A 1 83 ? 23.887 2.593 -24.496 1.00 51.66 83 PRO A O 1
ATOM 632 N N . PRO A 1 84 ? 25.960 2.809 -23.638 1.00 51.56 84 PRO A N 1
ATOM 633 C CA . PRO A 1 84 ? 26.202 4.056 -24.340 1.00 51.56 84 PRO A CA 1
ATOM 634 C C . PRO A 1 84 ? 26.168 3.732 -25.832 1.00 51.56 84 PRO A C 1
ATOM 636 O O . PRO A 1 84 ? 26.830 2.796 -26.280 1.00 51.56 84 PRO A O 1
ATOM 639 N N . THR A 1 85 ? 25.328 4.448 -26.572 1.00 56.81 85 THR A N 1
ATOM 640 C CA . THR A 1 85 ? 25.259 4.365 -28.025 1.00 56.81 85 THR A CA 1
ATOM 641 C C . THR A 1 85 ? 26.653 4.659 -28.559 1.00 56.81 85 THR A C 1
ATOM 643 O O . THR A 1 85 ? 27.096 5.807 -28.528 1.00 56.81 85 THR A O 1
ATOM 646 N N . ASP A 1 86 ? 27.357 3.618 -28.995 1.00 54.41 86 ASP A N 1
ATOM 647 C CA . ASP A 1 86 ? 28.602 3.761 -29.731 1.00 54.41 86 ASP A CA 1
ATOM 648 C C . ASP A 1 86 ? 28.280 4.544 -31.005 1.00 54.41 86 ASP A C 1
ATOM 650 O O . ASP A 1 86 ? 27.514 4.098 -31.860 1.00 54.41 86 ASP A O 1
ATOM 654 N N . SER A 1 87 ? 28.752 5.784 -31.046 1.00 48.84 87 SER A N 1
ATOM 655 C CA . SER A 1 87 ? 28.634 6.679 -32.189 1.00 48.84 87 SER A CA 1
ATOM 656 C C . SER A 1 87 ? 30.050 7.078 -32.580 1.00 48.84 87 SER A C 1
ATOM 658 O O . SER A 1 87 ? 30.517 8.155 -32.219 1.00 48.84 87 SER A O 1
ATOM 660 N N . SER A 1 88 ? 30.730 6.194 -33.305 1.00 40.72 88 SER A N 1
ATOM 661 C CA . SER A 1 88 ? 31.811 6.571 -34.218 1.00 40.72 88 SER A CA 1
ATOM 662 C C . SER A 1 88 ? 31.311 6.411 -35.651 1.00 40.72 88 SER A C 1
ATOM 664 O O . SER A 1 88 ? 30.684 5.405 -35.994 1.00 40.72 88 SER A O 1
ATOM 666 N N . PRO A 1 89 ? 31.527 7.437 -36.476 1.00 55.03 89 PRO A N 1
ATOM 667 C CA . PRO A 1 89 ? 32.495 7.283 -37.562 1.00 55.03 89 PRO A CA 1
ATOM 668 C C . PRO A 1 89 ? 33.728 8.177 -37.407 1.00 55.03 89 PRO A C 1
ATOM 670 O O . PRO A 1 89 ? 33.604 9.287 -36.841 1.00 55.03 89 PRO A O 1
#

Mean predicted aligned error: 11.35 Å

Solvent-accessible surface area (backbone atoms only — not comparable to full-atom values): 5855 Å² total; per-residue (Å²): 130,86,76,84,67,66,72,44,80,43,78,69,67,98,51,97,78,59,52,65,66,50,52,56,51,50,50,59,46,38,76,71,73,31,37,36,35,40,48,34,36,76,86,53,45,73,75,44,51,68,57,41,71,74,32,67,89,30,47,44,81,43,77,46,79,78,80,90,42,97,90,49,74,67,88,86,65,72,90,83,66,80,73,79,79,85,81,79,134

pLDDT: mean 76.43, std 17.31, range [40.03, 94.44]

Nearest PDB structures (foldseek):
  6ija-assembly4_D  TM=8.991E-01  e=6.471E-06  Arabidopsis thaliana
  6lzy-assembly1_B  TM=8.309E-01  e=1.671E-03  Phytolacca americana
  7es1-assembly1_A  TM=8.536E-01  e=3.987E-03  Oryza sativa Japonica Group
  6lzy-assembly1_A  TM=7.247E-01  e=1.786E-03  Phytolacca americana
  3mbo-assembly2_C  TM=5.228E-01  e=1.439E+00  Bacillus anthracis

Foldseek 3Di:
DPPPADEEEAEDDPDDPRPVVVLVVVLVCVVVVGAYEYEDEPVCVVVCVVVCVVRVPRYHYDYDHDDDDPPDPDPPDDVPDPDPPPDDD

Sequence (89 aa):
MSESGAHILIFPYPAQGHMIPLLDFTHQLAARGLTITILVTPKNLPLLSPLLSTHPHSITPLVLPLPSHPDIPPASRTPSTFPPTDSSP

Radius of gyration: 17.92 Å; Cα contacts (8 Å, |Δi|>4): 83; chains: 1; bounding box: 51×28×58 Å